Protein AF-X0K076-F1 (afdb_monomer_lite)

Sequence (175 aa):
MGSEFGSVSGGYIVLQGPLIKACLSMNMIDLSNRLTEEQALEFVPGGKLRFVQNRVTVPGGPTVATMGAYAHLSVTRALLDDVIPTVLAEEVVDIYLSVFYCRFNRDGSPVGQALVLVRGIEKGEFRRIGQVGMTGETIEPWAENRDFSKFAPLTDDEEFLSMGDRPGIYNYRIV

Secondary structure (DSSP, 8-state):
---TT--EETTEEEEEEEEEEEEEEEEEEE-GGGS-HHHHHHHSTTS--EEEEEEEE-TT---HHHHHHHTTS----EEESS--S---TT-EEEEEEEEEEEEE-TTS-EEEEEEEEEE-SSTTEEEEEEEEEE-GGGTHHHHTTT-GGGSPP---TT---EE-SSTTEEEEEE-

Organism: Fusarium odoratissimum (strain NRRL 54006) (NCBI:txid1089451)

pLDDT: mean 70.43, std 12.18, range [35.19, 90.0]

Foldseek 3Di:
DADQQQDDDPNWGKGKFFKFKKKKKKAKDFCQVVDDPVVCCVPPNVDTDIDIWIAIAGPPWDDPVLCVVCVPPDGWGWDFPDDDPDDDHTDIDIWMWAWPDWDADPVLWIWTKTFTWDDDPDQLEIEGGTMIIDGRGHCVLCSPPVDQLSHDAPPPPSRPFPADPHRSITIGIYD

Radius of gyration: 18.53 Å; chains: 1; bounding box: 47×52×47 Å

Structure (mmCIF, N/CA/C/O backbone):
data_AF-X0K076-F1
#
_entry.id   AF-X0K076-F1
#
loop_
_atom_site.group_PDB
_atom_site.id
_atom_site.type_symbol
_atom_site.label_atom_id
_atom_site.label_alt_id
_atom_site.label_comp_id
_atom_site.label_asym_id
_atom_site.label_entity_id
_atom_site.label_seq_id
_atom_site.pdbx_PDB_ins_code
_atom_site.Cartn_x
_atom_site.Cartn_y
_atom_site.Cartn_z
_atom_site.occupancy
_atom_site.B_iso_or_equiv
_atom_site.auth_seq_id
_atom_site.auth_comp_id
_atom_site.auth_asym_id
_atom_site.auth_atom_id
_atom_site.pdbx_PDB_model_num
ATOM 1 N N . MET A 1 1 ? -18.513 -6.346 -23.516 1.00 35.19 1 MET A N 1
ATOM 2 C CA . MET A 1 1 ? -17.239 -5.697 -23.154 1.00 35.19 1 MET A CA 1
ATOM 3 C C . MET A 1 1 ? -17.337 -5.316 -21.688 1.00 35.19 1 MET A C 1
ATOM 5 O O . MET A 1 1 ? -18.236 -4.557 -21.353 1.00 35.19 1 MET A O 1
ATOM 9 N N . GLY A 1 2 ? -16.540 -5.944 -20.824 1.00 38.50 2 GLY A N 1
ATOM 10 C CA . GLY A 1 2 ? -16.475 -5.622 -19.395 1.00 38.50 2 GLY A CA 1
ATOM 11 C C . GLY A 1 2 ? -15.314 -4.667 -19.126 1.00 38.50 2 GLY A C 1
ATOM 12 O O . GLY A 1 2 ? -14.347 -4.673 -19.882 1.00 38.50 2 GLY A O 1
ATOM 13 N N . SER A 1 3 ? -15.446 -3.841 -18.089 1.00 40.53 3 SER A N 1
ATOM 14 C CA . SER A 1 3 ? -14.395 -2.931 -17.623 1.00 40.53 3 SER A CA 1
ATOM 15 C C . SER A 1 3 ? -13.100 -3.703 -17.353 1.00 40.53 3 SER A C 1
ATOM 17 O O . SER A 1 3 ? -13.101 -4.707 -16.644 1.00 40.53 3 SER A O 1
ATOM 19 N N . GLU A 1 4 ? -12.000 -3.202 -17.904 1.00 44.22 4 GLU A N 1
ATOM 20 C CA . GLU A 1 4 ? -10.619 -3.663 -17.686 1.00 44.22 4 GLU A CA 1
ATOM 21 C C . GLU A 1 4 ? -10.163 -3.521 -16.222 1.00 44.22 4 GLU A C 1
ATOM 23 O O . GLU A 1 4 ? -9.176 -4.126 -15.816 1.00 44.22 4 GLU A O 1
ATOM 2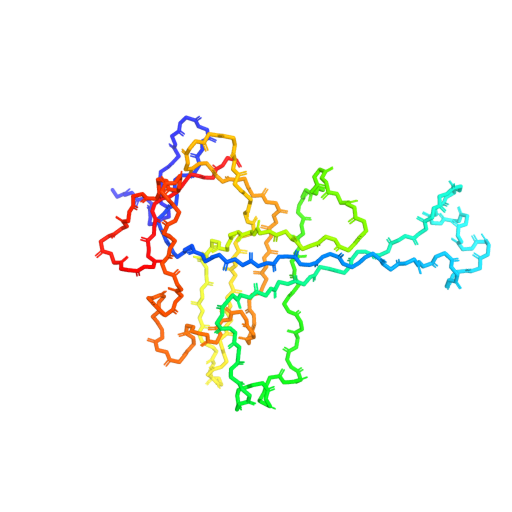8 N N . PHE A 1 5 ? -10.942 -2.801 -15.412 1.00 44.41 5 PHE A N 1
ATOM 29 C CA . PHE A 1 5 ? -10.742 -2.625 -13.976 1.00 44.41 5 PHE A CA 1
ATOM 30 C C . PHE A 1 5 ? -11.816 -3.348 -13.144 1.00 44.41 5 PHE A C 1
ATOM 32 O O . PHE A 1 5 ? -11.934 -3.094 -11.956 1.00 44.41 5 PHE A O 1
ATOM 39 N N . GLY A 1 6 ? -12.595 -4.246 -13.761 1.00 48.72 6 GLY A N 1
ATOM 40 C CA . GLY A 1 6 ? -13.532 -5.162 -13.107 1.00 48.72 6 GLY A CA 1
ATOM 41 C C . GLY A 1 6 ? -14.969 -4.655 -12.917 1.00 48.72 6 GLY A C 1
ATOM 42 O O . GLY A 1 6 ? -15.360 -3.596 -13.411 1.00 48.72 6 GLY A O 1
ATOM 43 N N . SER A 1 7 ? -15.811 -5.494 -12.301 1.00 50.56 7 SER A N 1
ATOM 44 C CA . SER A 1 7 ? -17.272 -5.326 -12.227 1.00 50.56 7 SER A CA 1
ATOM 45 C C . SER A 1 7 ? -17.739 -4.828 -10.859 1.00 50.56 7 SER A C 1
ATOM 47 O O . SER A 1 7 ? -17.279 -5.332 -9.835 1.00 50.56 7 SER A O 1
ATOM 49 N N . VAL A 1 8 ? -18.727 -3.928 -10.842 1.00 48.81 8 VAL A N 1
ATOM 50 C CA . VAL A 1 8 ? -19.478 -3.595 -9.623 1.00 48.81 8 VAL A CA 1
ATOM 51 C C . VAL A 1 8 ? -20.532 -4.676 -9.398 1.00 48.81 8 VAL A C 1
ATOM 53 O O . VAL A 1 8 ? -21.405 -4.884 -10.240 1.00 48.81 8 VAL A O 1
ATOM 56 N N . SER A 1 9 ? -20.455 -5.369 -8.269 1.00 47.84 9 SER A N 1
ATOM 57 C CA . SER A 1 9 ? -21.446 -6.359 -7.839 1.00 47.84 9 SER A CA 1
ATOM 58 C C . SER A 1 9 ? -21.742 -6.103 -6.369 1.00 47.84 9 SER A C 1
ATOM 60 O O . SER A 1 9 ? -20.822 -5.836 -5.614 1.00 47.84 9 SER A O 1
ATOM 62 N N . GLY A 1 10 ? -23.010 -6.109 -5.954 1.00 53.41 10 GLY A N 1
ATOM 63 C CA . GLY A 1 10 ? -23.385 -6.034 -4.533 1.00 53.41 10 GLY A CA 1
ATOM 64 C C . GLY A 1 10 ? -22.859 -4.835 -3.720 1.00 53.41 10 GLY A C 1
ATOM 65 O O . GLY A 1 10 ? -22.837 -4.932 -2.501 1.00 53.41 10 GLY A O 1
ATOM 66 N N . GLY A 1 11 ? -22.439 -3.732 -4.357 1.00 63.06 11 GLY A N 1
ATOM 67 C CA . GLY A 1 11 ? -21.905 -2.539 -3.678 1.00 63.06 11 GLY A CA 1
ATOM 68 C C . GLY A 1 11 ? -20.379 -2.484 -3.524 1.00 63.06 11 GLY A C 1
ATOM 69 O O . GLY A 1 11 ? -19.880 -1.495 -3.004 1.00 63.06 11 GLY A O 1
ATOM 70 N N . TYR A 1 12 ? -19.643 -3.486 -4.013 1.00 67.38 12 TYR A N 1
ATOM 71 C CA . TYR A 1 12 ? -18.176 -3.532 -3.995 1.00 67.38 12 TYR A CA 1
ATOM 72 C C . TYR A 1 12 ? -17.584 -3.455 -5.408 1.00 67.38 12 TYR A C 1
ATOM 74 O O . TYR A 1 12 ? -18.213 -3.858 -6.396 1.00 67.38 12 TYR A O 1
ATOM 82 N N . ILE A 1 13 ? -16.350 -2.956 -5.501 1.00 71.62 13 ILE A N 1
ATOM 83 C CA . ILE A 1 13 ? -15.555 -2.926 -6.734 1.00 71.62 13 ILE A CA 1
ATOM 84 C C . ILE A 1 13 ? -14.642 -4.151 -6.733 1.00 71.62 13 ILE A C 1
ATOM 86 O O . ILE A 1 13 ? -13.812 -4.304 -5.843 1.00 71.62 13 ILE A O 1
ATOM 90 N N . VAL A 1 14 ? -14.764 -5.028 -7.729 1.00 73.31 14 VAL A N 1
ATOM 91 C CA . VAL A 1 14 ? -13.772 -6.092 -7.947 1.00 73.31 14 VAL A CA 1
ATOM 92 C C . VAL A 1 14 ? -12.664 -5.524 -8.821 1.00 73.31 14 VAL A C 1
ATOM 94 O O . VAL A 1 14 ? -12.961 -5.122 -9.938 1.00 73.31 14 VAL A O 1
ATOM 97 N N . LEU A 1 15 ? -11.418 -5.507 -8.350 1.00 74.00 15 LEU A N 1
ATOM 98 C CA . LEU A 1 15 ? -10.257 -5.143 -9.163 1.00 74.00 15 LEU A CA 1
ATOM 99 C C . LEU A 1 15 ? -9.447 -6.388 -9.523 1.00 74.00 15 LEU A C 1
ATOM 101 O O . LEU A 1 15 ? -9.285 -7.289 -8.701 1.00 74.00 15 LEU A O 1
ATOM 105 N N . GLN A 1 16 ? -8.907 -6.395 -10.742 1.00 76.94 16 GLN A N 1
ATOM 106 C CA . GLN A 1 16 ? -7.878 -7.331 -11.183 1.00 76.94 16 GLN A CA 1
ATOM 107 C C . GLN A 1 16 ? -6.610 -6.537 -11.485 1.00 76.94 16 GLN A C 1
ATOM 109 O O . GLN A 1 16 ? -6.592 -5.714 -12.399 1.00 76.94 16 GLN A O 1
ATOM 114 N N . GLY A 1 17 ? -5.543 -6.758 -10.725 1.00 76.69 17 GLY A N 1
ATOM 115 C CA . GLY A 1 17 ? -4.325 -5.976 -10.912 1.00 76.69 17 GLY A CA 1
ATOM 116 C C . GLY A 1 17 ? -3.236 -6.261 -9.888 1.00 76.69 17 GLY A C 1
ATOM 117 O O . GLY A 1 17 ? -3.383 -7.168 -9.065 1.00 76.69 17 GLY A O 1
ATOM 118 N N . PRO A 1 18 ? -2.137 -5.493 -9.935 1.00 80.44 18 PRO A N 1
ATOM 119 C CA . PRO A 1 18 ? -1.062 -5.618 -8.973 1.00 80.44 18 PRO A CA 1
ATOM 120 C C . PRO A 1 18 ? -1.531 -5.219 -7.581 1.00 80.44 18 PRO A C 1
ATOM 122 O O . PRO A 1 18 ? -2.104 -4.141 -7.395 1.00 80.44 18 PRO A O 1
ATOM 125 N N . LEU A 1 19 ? -1.242 -6.082 -6.613 1.00 83.44 19 LEU A N 1
ATOM 126 C CA . LEU A 1 19 ? -1.447 -5.819 -5.197 1.00 83.44 19 LEU A CA 1
ATOM 127 C C . LEU A 1 19 ? -0.132 -6.085 -4.472 1.00 83.44 19 LEU A C 1
ATOM 129 O O . LEU A 1 19 ? 0.420 -7.180 -4.563 1.00 83.44 19 LEU A O 1
ATOM 133 N N . ILE A 1 20 ? 0.393 -5.063 -3.803 1.00 83.50 20 ILE A N 1
ATOM 134 C CA . ILE A 1 20 ? 1.724 -5.099 -3.191 1.00 83.50 20 ILE A CA 1
ATOM 135 C C . ILE A 1 20 ? 1.574 -4.898 -1.687 1.00 83.50 20 ILE A C 1
ATOM 137 O O . ILE A 1 20 ? 1.010 -3.886 -1.270 1.00 83.50 20 ILE A O 1
ATOM 141 N N . LYS A 1 21 ? 2.102 -5.820 -0.872 1.00 85.44 21 LYS A N 1
ATOM 142 C CA . LYS A 1 21 ? 2.203 -5.614 0.581 1.00 85.44 21 LYS A CA 1
ATOM 143 C C . LYS A 1 21 ? 3.208 -4.505 0.856 1.00 85.44 21 LYS A C 1
ATOM 145 O O . LYS A 1 21 ? 4.310 -4.510 0.310 1.00 85.44 21 LYS A O 1
ATOM 150 N N . ALA A 1 22 ? 2.827 -3.551 1.683 1.00 84.88 22 ALA A N 1
ATOM 151 C CA . ALA A 1 22 ? 3.639 -2.403 2.042 1.00 84.88 22 ALA A CA 1
ATOM 152 C C . ALA A 1 22 ? 3.423 -2.064 3.517 1.00 84.88 22 ALA A C 1
ATOM 154 O O . ALA A 1 22 ? 2.503 -2.564 4.159 1.00 84.88 22 ALA A O 1
ATOM 155 N N . CYS A 1 23 ? 4.259 -1.183 4.042 1.00 86.00 23 CYS A N 1
ATOM 156 C CA . CYS A 1 23 ? 4.142 -0.678 5.396 1.00 86.00 23 CYS A CA 1
ATOM 157 C C . CYS A 1 23 ? 3.881 0.827 5.340 1.00 86.00 23 CYS A C 1
ATOM 159 O O . CYS A 1 23 ? 4.564 1.571 4.630 1.00 86.00 23 CYS A O 1
ATOM 161 N N . LEU A 1 24 ? 2.890 1.276 6.100 1.00 85.25 24 LEU A N 1
ATOM 162 C CA . LEU A 1 24 ? 2.588 2.678 6.332 1.00 85.25 24 LEU A CA 1
ATOM 163 C C . LEU A 1 24 ? 3.111 3.056 7.713 1.00 85.25 24 LEU A C 1
ATOM 165 O O . LEU A 1 24 ? 2.620 2.551 8.718 1.00 85.25 24 LEU A O 1
ATOM 169 N N . SER A 1 25 ? 4.088 3.954 7.771 1.00 82.94 25 SER A N 1
ATOM 170 C CA . SER A 1 25 ? 4.521 4.569 9.021 1.00 82.94 25 SER A CA 1
ATOM 171 C C . SER A 1 25 ? 3.876 5.937 9.192 1.00 82.94 25 SER A C 1
ATOM 173 O O . SER A 1 25 ? 3.875 6.771 8.279 1.00 82.94 25 SER A O 1
ATOM 175 N N . MET A 1 26 ? 3.314 6.158 10.378 1.00 78.88 26 MET A N 1
ATOM 176 C CA . MET A 1 26 ? 2.676 7.414 10.758 1.00 78.88 26 MET A CA 1
ATOM 177 C C . MET A 1 26 ? 3.485 8.069 11.872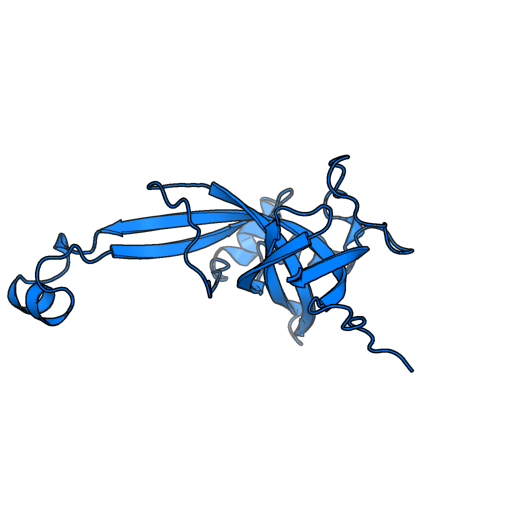 1.00 78.88 26 MET A C 1
ATOM 179 O O . MET A 1 26 ? 3.503 7.600 13.009 1.00 78.88 26 MET A O 1
ATOM 183 N N . ASN A 1 27 ? 4.155 9.175 11.554 1.00 75.88 27 ASN A N 1
ATOM 184 C CA . ASN A 1 27 ? 4.876 9.961 12.547 1.00 75.88 27 ASN A CA 1
ATOM 185 C C . ASN A 1 27 ? 4.030 11.168 12.968 1.00 75.88 27 ASN A C 1
ATOM 187 O O . ASN A 1 27 ? 3.749 12.048 12.152 1.00 75.88 27 ASN A O 1
ATOM 191 N N . MET A 1 28 ? 3.619 11.208 14.237 1.00 75.50 28 MET A N 1
ATOM 192 C CA . MET A 1 28 ? 2.935 12.362 14.813 1.00 75.50 28 MET A CA 1
ATOM 193 C C . MET A 1 28 ? 3.945 13.364 15.361 1.00 75.50 28 MET A C 1
ATOM 195 O O . MET A 1 28 ? 4.578 13.141 16.389 1.00 75.50 28 MET A O 1
ATOM 199 N N . ILE A 1 29 ? 4.025 14.518 14.713 1.00 77.25 29 ILE A N 1
ATOM 200 C CA . ILE A 1 29 ? 4.861 15.634 15.134 1.00 77.25 29 ILE A CA 1
ATOM 201 C C . ILE A 1 29 ? 4.000 16.601 15.944 1.00 77.25 29 ILE A C 1
ATOM 203 O O . ILE A 1 29 ? 3.038 17.173 15.427 1.00 77.25 29 ILE A O 1
ATOM 207 N N . ASP A 1 30 ? 4.353 16.795 17.215 1.00 76.88 30 ASP A N 1
ATOM 208 C CA . ASP A 1 30 ? 3.752 17.834 18.050 1.00 76.88 30 ASP A CA 1
ATOM 209 C C . ASP A 1 30 ? 4.241 19.215 17.583 1.00 76.88 30 ASP A C 1
ATOM 211 O O . ASP A 1 30 ? 5.441 19.513 17.576 1.00 76.88 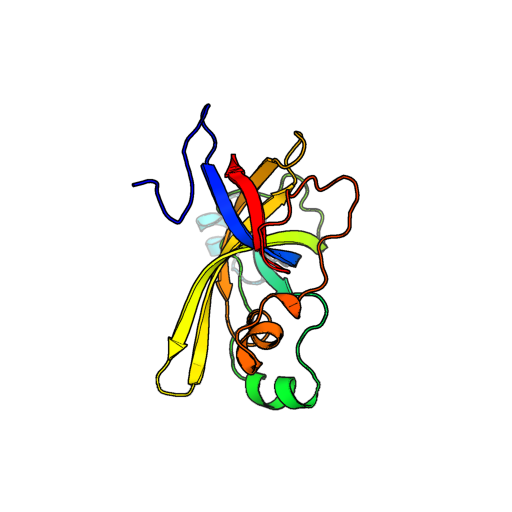30 ASP A O 1
ATOM 215 N N . LEU A 1 31 ? 3.300 20.048 17.145 1.00 77.19 31 LEU A N 1
ATOM 216 C CA . LEU A 1 31 ? 3.545 21.414 16.696 1.00 77.19 31 LEU A CA 1
ATOM 217 C C . LEU A 1 31 ? 3.112 22.450 17.735 1.00 77.19 31 LEU A C 1
ATOM 219 O O . LEU A 1 31 ? 3.294 23.641 17.488 1.00 77.19 31 LEU A O 1
ATOM 223 N N . SER A 1 32 ? 2.591 22.043 18.896 1.00 71.88 32 SER A N 1
ATOM 224 C CA . SER A 1 32 ? 2.147 22.974 19.940 1.00 71.88 32 SER A CA 1
ATOM 225 C C . SER A 1 32 ? 3.269 23.898 20.422 1.00 71.88 32 SER A C 1
ATOM 227 O O . SER A 1 32 ? 3.005 25.055 20.712 1.00 71.88 32 SER A O 1
ATOM 229 N N . ASN A 1 33 ? 4.528 23.443 20.414 1.00 74.00 33 ASN A N 1
ATOM 230 C CA . ASN A 1 33 ? 5.686 24.279 20.769 1.00 74.00 33 ASN A CA 1
ATOM 231 C C . ASN A 1 33 ? 6.206 25.149 19.606 1.00 74.00 33 ASN A C 1
ATOM 233 O O . ASN A 1 33 ? 7.221 25.828 19.756 1.00 74.00 33 ASN A O 1
ATOM 237 N N . ARG A 1 34 ? 5.583 25.080 18.421 1.00 75.88 34 ARG A N 1
ATOM 238 C CA . ARG A 1 34 ? 5.992 25.831 17.221 1.00 75.88 34 ARG A CA 1
ATOM 239 C C . ARG A 1 34 ? 5.101 27.031 16.909 1.00 75.88 34 ARG A C 1
ATOM 241 O O . ARG A 1 34 ? 5.430 27.779 15.994 1.00 75.88 34 ARG A O 1
ATOM 248 N N . LEU A 1 35 ? 4.008 27.208 17.648 1.00 72.00 35 LEU A N 1
ATOM 249 C CA . LEU A 1 35 ? 3.103 28.350 17.542 1.00 72.00 35 LEU A CA 1
ATOM 250 C C . LEU A 1 35 ? 3.173 29.203 18.810 1.00 72.00 35 LEU A C 1
ATOM 252 O O . LEU A 1 35 ? 3.455 28.688 19.892 1.00 72.00 35 LEU A O 1
ATOM 256 N N . THR A 1 36 ? 2.897 30.502 18.686 1.00 79.06 36 THR A N 1
ATOM 257 C CA . THR A 1 36 ? 2.611 31.346 19.858 1.00 79.06 36 THR A CA 1
ATOM 258 C C . THR A 1 36 ? 1.249 30.974 20.455 1.00 79.06 36 THR A C 1
ATOM 260 O O . THR A 1 36 ? 0.414 30.384 19.770 1.00 79.06 36 THR A O 1
ATOM 263 N N . GLU A 1 37 ? 0.988 31.321 21.720 1.00 76.25 37 GLU A N 1
ATOM 264 C CA . GLU A 1 37 ? -0.310 31.039 22.364 1.00 76.25 37 GLU A CA 1
ATOM 265 C C . GLU A 1 37 ? -1.495 31.632 21.583 1.00 76.25 37 GLU A C 1
ATOM 267 O O . GLU A 1 37 ? -2.517 30.970 21.417 1.00 76.25 37 GLU A O 1
ATOM 272 N N . GLU A 1 38 ? -1.335 32.839 21.034 1.00 78.25 38 GLU A N 1
ATOM 273 C CA . GLU A 1 38 ? -2.347 33.508 20.205 1.00 78.25 38 GLU A CA 1
ATOM 274 C C . GLU A 1 38 ? -2.636 32.732 18.909 1.00 78.25 38 GLU A C 1
ATOM 276 O O . GLU A 1 38 ? -3.796 32.507 18.570 1.00 78.25 38 GLU A O 1
ATOM 281 N N . GLN A 1 39 ? -1.594 32.246 18.225 1.00 75.38 39 GLN A N 1
ATOM 282 C CA . GLN A 1 39 ? -1.739 31.417 17.023 1.00 75.38 39 GLN A CA 1
ATOM 283 C C . GLN A 1 39 ? -2.361 30.055 17.353 1.00 75.38 39 GLN A C 1
ATOM 285 O O . GLN A 1 39 ? -3.216 29.556 16.627 1.00 75.38 39 GLN A O 1
ATOM 290 N N . ALA A 1 40 ? -1.959 29.437 18.463 1.00 71.69 40 ALA A N 1
ATOM 291 C CA . ALA A 1 40 ? -2.523 28.162 18.891 1.00 71.69 40 ALA A CA 1
ATOM 292 C C . ALA A 1 40 ? -4.023 28.282 19.217 1.00 71.69 40 ALA A C 1
ATOM 294 O O . ALA A 1 40 ? -4.789 27.391 18.852 1.00 71.69 40 ALA A O 1
ATOM 295 N N . LEU A 1 41 ? -4.453 29.387 19.839 1.00 73.69 41 LEU A N 1
ATOM 296 C CA . LEU A 1 41 ? -5.865 29.682 20.112 1.00 73.69 41 LEU A CA 1
ATOM 297 C C . LEU A 1 41 ? -6.691 29.889 18.836 1.00 73.69 41 LEU A C 1
ATOM 299 O O . LEU A 1 41 ? -7.858 29.503 18.811 1.00 73.69 41 LEU A O 1
ATOM 303 N N . GLU A 1 42 ? -6.097 30.467 17.791 1.00 77.38 42 GLU A N 1
ATOM 304 C CA . GLU A 1 42 ? -6.744 30.666 16.489 1.00 77.38 42 GLU A CA 1
ATOM 305 C C . GLU A 1 42 ? -6.983 29.336 15.755 1.00 77.38 42 GLU A C 1
ATOM 307 O O . GLU A 1 42 ? -8.075 29.100 15.238 1.00 77.38 42 GLU A O 1
ATOM 312 N N . PHE A 1 43 ? -5.983 28.448 15.728 1.00 69.12 43 PHE A N 1
ATOM 313 C CA . PHE A 1 43 ? -6.048 27.213 14.937 1.00 69.12 43 PHE A CA 1
ATOM 314 C C . PHE A 1 43 ? -6.598 26.002 15.702 1.00 69.12 43 PHE A C 1
ATOM 316 O O . PHE A 1 43 ? -7.221 25.133 15.090 1.00 69.12 43 PHE A O 1
ATOM 323 N N . VAL A 1 44 ? -6.363 25.903 17.017 1.00 70.19 44 VAL A N 1
ATOM 324 C CA . VAL A 1 44 ? -6.772 24.751 17.842 1.00 70.19 44 VAL A CA 1
ATOM 325 C C . VAL A 1 44 ? -7.153 25.191 19.272 1.00 70.19 44 VAL A C 1
ATOM 327 O O . VAL A 1 44 ? -6.408 24.934 20.223 1.00 70.19 44 VAL A O 1
ATOM 330 N N . PRO A 1 45 ? -8.327 25.821 19.480 1.00 68.06 45 PRO A N 1
ATOM 331 C CA . PRO A 1 45 ? -8.727 26.311 20.797 1.00 68.06 45 PRO A CA 1
ATOM 332 C C . PRO A 1 45 ? -8.841 25.162 21.814 1.00 68.06 45 PRO A C 1
ATOM 334 O O . PRO A 1 45 ? -9.734 24.320 21.727 1.00 68.06 45 PRO A O 1
ATOM 337 N N . GLY A 1 46 ? -7.922 25.117 22.784 1.00 68.25 46 GLY A N 1
ATOM 338 C CA . GLY A 1 46 ? -7.892 24.098 23.844 1.00 68.25 46 GLY A CA 1
ATOM 339 C C . GLY A 1 46 ? -7.356 22.720 23.429 1.00 68.25 46 GLY A C 1
ATOM 340 O O . GLY A 1 46 ? -7.400 21.792 24.237 1.00 68.25 46 GLY A O 1
ATOM 341 N N . GLY A 1 47 ? -6.844 22.564 22.203 1.00 68.12 47 GLY A N 1
ATOM 342 C CA . GLY A 1 47 ? -6.282 21.304 21.707 1.00 68.12 47 GLY A CA 1
ATOM 343 C C . GLY A 1 47 ? -4.772 21.359 21.461 1.00 68.12 47 GLY A C 1
ATOM 344 O O . GLY A 1 47 ? -4.140 22.410 21.527 1.00 68.12 47 GLY A O 1
ATOM 345 N N . LYS A 1 48 ? -4.173 20.198 21.169 1.00 69.38 48 LYS A N 1
ATOM 346 C CA . LYS A 1 48 ? -2.771 20.106 20.731 1.00 69.38 48 LYS A CA 1
ATOM 347 C C . LYS A 1 48 ? -2.711 20.080 19.211 1.00 69.38 48 LYS A C 1
ATOM 349 O O . LYS A 1 48 ? -3.368 19.240 18.597 1.00 69.38 48 LYS A O 1
ATOM 354 N N . LEU A 1 49 ? -1.906 20.956 18.612 1.00 72.75 49 LEU A N 1
ATOM 355 C CA . LEU A 1 49 ? -1.676 20.927 17.173 1.00 72.75 49 LEU A CA 1
ATOM 356 C C . LEU A 1 49 ? -0.691 19.800 16.865 1.00 72.75 49 LEU A C 1
ATOM 358 O O . LEU A 1 49 ? 0.459 19.830 17.297 1.00 72.75 49 LEU A O 1
ATOM 362 N N . ARG A 1 50 ? -1.142 18.804 16.108 1.00 73.00 50 ARG A N 1
ATOM 363 C CA . ARG A 1 50 ? -0.313 17.678 15.677 1.00 73.00 50 ARG A CA 1
ATOM 364 C C . ARG A 1 50 ? -0.327 17.590 14.165 1.00 73.00 50 ARG A C 1
ATOM 366 O O . ARG A 1 50 ? -1.377 17.712 13.543 1.00 73.00 50 ARG A O 1
ATOM 373 N N . PHE A 1 51 ? 0.840 17.359 13.589 1.00 74.56 51 PHE A N 1
ATOM 374 C CA . PHE A 1 51 ? 0.990 17.059 12.175 1.00 74.56 51 PHE A CA 1
ATOM 375 C C . PHE A 1 51 ? 1.319 15.583 12.009 1.00 74.56 51 PHE A C 1
ATOM 377 O O . PHE A 1 51 ? 2.250 15.087 12.638 1.00 74.56 51 PHE A O 1
ATOM 384 N N . VAL A 1 52 ? 0.568 14.884 11.161 1.00 73.38 52 VAL A N 1
ATOM 385 C CA . VAL A 1 52 ? 0.839 13.480 10.845 1.00 73.38 52 VAL A CA 1
ATOM 386 C C . VAL A 1 52 ? 1.636 13.420 9.550 1.00 73.38 52 VAL A C 1
ATOM 388 O O . VAL A 1 52 ? 1.163 13.828 8.489 1.00 73.38 52 VAL A O 1
ATOM 391 N N . GLN A 1 53 ? 2.857 12.907 9.636 1.00 77.50 53 GLN A N 1
ATOM 392 C CA . GLN A 1 53 ? 3.673 12.595 8.478 1.00 77.50 53 GLN A CA 1
ATOM 393 C C . GLN A 1 53 ? 3.530 11.112 8.136 1.00 77.50 53 GLN A C 1
ATOM 395 O O . GLN A 1 53 ? 4.045 10.251 8.846 1.00 77.50 53 GLN A O 1
ATOM 400 N N . ASN A 1 54 ? 2.873 10.836 7.012 1.00 81.38 54 ASN A N 1
ATOM 401 C CA . ASN A 1 54 ? 2.708 9.486 6.483 1.00 81.38 54 ASN A CA 1
ATOM 402 C C . ASN A 1 54 ? 3.854 9.135 5.533 1.00 81.38 54 ASN A C 1
ATOM 404 O O . ASN A 1 54 ? 4.154 9.906 4.612 1.00 81.38 54 ASN A O 1
ATOM 408 N N . ARG A 1 55 ? 4.449 7.956 5.705 1.00 82.69 55 ARG A N 1
ATOM 409 C CA . ARG A 1 55 ? 5.450 7.402 4.788 1.00 82.69 55 ARG A CA 1
ATOM 410 C C . ARG A 1 55 ? 5.106 5.961 4.437 1.00 82.69 55 ARG A C 1
ATOM 412 O O . ARG A 1 55 ? 4.782 5.169 5.312 1.00 82.69 55 ARG A O 1
ATOM 419 N N . VAL A 1 56 ? 5.212 5.631 3.154 1.00 81.31 56 VAL A N 1
ATOM 420 C CA . VAL A 1 56 ? 5.006 4.269 2.650 1.00 81.31 56 VAL A CA 1
ATOM 421 C C . VAL A 1 56 ? 6.344 3.644 2.275 1.00 81.31 56 VAL A C 1
ATOM 423 O O . VAL A 1 56 ? 7.145 4.267 1.577 1.00 81.31 56 VAL A O 1
ATOM 426 N N . THR A 1 57 ? 6.566 2.405 2.702 1.00 81.81 57 THR A N 1
ATOM 427 C CA . THR A 1 57 ? 7.727 1.582 2.339 1.00 81.81 57 THR A CA 1
ATOM 428 C C . THR A 1 57 ? 7.274 0.208 1.852 1.00 81.81 57 THR A C 1
ATOM 430 O O . THR A 1 57 ? 6.228 -0.285 2.260 1.00 81.81 57 THR A O 1
ATOM 433 N N . VAL A 1 58 ? 8.037 -0.418 0.954 1.00 77.00 58 VAL A N 1
ATOM 434 C CA . VAL A 1 58 ? 7.721 -1.747 0.399 1.00 77.00 58 VAL A CA 1
ATOM 435 C C . VAL A 1 58 ? 8.840 -2.729 0.768 1.00 77.00 58 VAL A C 1
ATOM 437 O O . VAL A 1 58 ? 10.011 -2.335 0.733 1.00 77.00 58 VAL A O 1
ATOM 440 N N . PRO A 1 59 ? 8.529 -3.989 1.131 1.00 68.44 59 PRO A N 1
ATOM 441 C CA . PRO A 1 59 ? 9.531 -5.031 1.341 1.00 68.44 59 PRO A CA 1
ATOM 442 C C . PRO A 1 59 ? 10.381 -5.271 0.085 1.00 68.44 59 PRO A C 1
ATOM 444 O O . PRO A 1 59 ? 9.872 -5.227 -1.032 1.00 68.44 59 PRO A O 1
ATOM 447 N N . GLY A 1 60 ? 11.677 -5.547 0.265 1.00 64.19 60 GLY A N 1
ATOM 448 C CA . GLY A 1 60 ? 12.613 -5.683 -0.861 1.00 64.19 60 GLY A CA 1
ATOM 449 C C . GLY A 1 60 ? 12.978 -4.347 -1.520 1.00 64.19 60 GLY A C 1
ATOM 450 O O . GLY A 1 60 ? 13.220 -4.315 -2.721 1.00 64.19 60 GLY A O 1
ATOM 451 N N . GLY A 1 61 ? 12.959 -3.262 -0.734 1.00 60.44 61 GLY A N 1
ATOM 452 C CA . GLY A 1 61 ? 13.205 -1.888 -1.174 1.00 60.44 61 GLY A CA 1
ATOM 453 C C . GLY A 1 61 ? 14.573 -1.634 -1.828 1.00 60.44 61 GLY A C 1
ATOM 454 O O . GLY A 1 61 ? 15.357 -2.565 -2.025 1.00 60.44 61 GLY A O 1
ATOM 455 N N . PRO A 1 62 ? 14.865 -0.361 -2.153 1.00 56.56 62 PRO A N 1
ATOM 456 C CA . PRO A 1 62 ? 16.022 0.031 -2.947 1.00 56.56 62 PRO A CA 1
ATOM 457 C C . PRO A 1 62 ? 17.326 -0.609 -2.485 1.00 56.56 62 PRO A C 1
ATOM 459 O O . PRO A 1 62 ? 17.672 -0.560 -1.301 1.00 56.56 62 PRO A O 1
ATOM 462 N N . THR A 1 63 ? 18.093 -1.164 -3.418 1.00 58.88 63 THR A N 1
ATOM 463 C CA . THR A 1 63 ? 19.478 -1.546 -3.124 1.00 58.88 63 THR A CA 1
ATOM 464 C C . THR A 1 63 ? 20.314 -0.305 -2.775 1.00 58.88 63 THR A C 1
ATOM 466 O O . THR A 1 63 ? 19.989 0.820 -3.148 1.00 58.88 63 THR A O 1
ATOM 469 N N . VAL A 1 64 ? 21.451 -0.473 -2.091 1.00 55.94 64 VAL A N 1
ATOM 470 C CA . VAL A 1 64 ? 22.346 0.659 -1.753 1.00 55.94 64 VAL A CA 1
ATOM 471 C C . VAL A 1 64 ? 22.793 1.434 -3.006 1.00 55.94 64 VAL A C 1
ATOM 473 O O . VAL A 1 64 ? 22.961 2.653 -2.958 1.00 55.94 64 VAL A O 1
ATOM 476 N N . ALA A 1 65 ? 22.940 0.743 -4.142 1.00 55.84 65 ALA A N 1
ATOM 477 C CA . ALA A 1 65 ? 23.314 1.343 -5.421 1.00 55.84 65 ALA A CA 1
ATOM 478 C C . ALA A 1 65 ? 22.217 2.257 -5.992 1.00 55.84 65 ALA A C 1
ATOM 480 O O . ALA A 1 65 ? 22.519 3.287 -6.593 1.00 55.84 65 ALA A O 1
ATOM 481 N N . THR A 1 66 ? 20.952 1.914 -5.772 1.00 56.31 66 THR A N 1
ATOM 482 C CA . THR A 1 66 ? 19.794 2.681 -6.233 1.00 56.31 66 THR A CA 1
ATOM 483 C C . THR A 1 66 ? 19.374 3.757 -5.232 1.00 56.31 66 THR A C 1
ATOM 485 O O . THR A 1 66 ? 19.027 4.860 -5.652 1.00 56.31 66 THR A O 1
ATOM 488 N N . MET A 1 67 ? 19.558 3.548 -3.922 1.00 53.44 67 MET A N 1
ATOM 489 C CA . MET A 1 67 ? 19.378 4.593 -2.897 1.00 53.44 67 MET A CA 1
ATOM 490 C C . MET A 1 67 ? 20.182 5.870 -3.195 1.00 53.44 67 MET A C 1
ATOM 492 O O . MET A 1 67 ? 19.680 6.975 -2.991 1.00 53.44 67 MET A O 1
ATOM 496 N N . GLY A 1 68 ? 21.411 5.737 -3.711 1.00 52.31 68 GLY A N 1
ATOM 497 C CA . GLY A 1 68 ? 22.259 6.878 -4.079 1.00 52.31 68 GLY A CA 1
ATOM 498 C C . GLY A 1 68 ? 21.705 7.725 -5.233 1.00 52.31 68 GLY A C 1
ATOM 499 O O . GLY A 1 68 ? 21.932 8.932 -5.264 1.00 52.31 68 GLY A O 1
ATOM 500 N N . ALA A 1 69 ? 20.936 7.125 -6.147 1.00 53.12 69 ALA A N 1
ATOM 501 C CA . ALA A 1 69 ? 20.299 7.827 -7.264 1.00 53.12 69 ALA A CA 1
ATOM 502 C C . ALA A 1 69 ? 18.999 8.545 -6.850 1.00 53.12 69 ALA A C 1
ATOM 504 O O . ALA A 1 69 ? 18.616 9.538 -7.470 1.00 53.12 69 ALA A O 1
ATOM 505 N N . TYR A 1 70 ? 18.341 8.070 -5.786 1.00 49.50 70 TYR A N 1
ATOM 506 C CA . TYR A 1 70 ? 17.031 8.553 -5.335 1.00 49.50 70 TYR A CA 1
ATOM 507 C C . TYR A 1 70 ? 17.059 9.342 -4.021 1.00 49.50 70 TYR A C 1
ATOM 509 O O . TYR A 1 70 ? 16.017 9.846 -3.615 1.00 49.50 70 TYR A O 1
ATOM 517 N N . ALA A 1 71 ? 18.221 9.542 -3.387 1.00 46.75 71 ALA A N 1
ATOM 518 C CA . ALA A 1 71 ? 18.360 10.322 -2.147 1.00 46.75 71 ALA A CA 1
ATOM 519 C C . ALA A 1 71 ? 17.796 11.762 -2.235 1.00 46.75 71 ALA A C 1
ATOM 521 O O . ALA A 1 71 ? 17.528 12.393 -1.214 1.00 46.75 71 ALA A O 1
ATOM 522 N N . HIS A 1 72 ? 17.584 12.275 -3.452 1.00 44.19 72 HIS A N 1
ATOM 523 C CA . HIS A 1 72 ? 16.966 13.576 -3.718 1.00 44.19 72 HIS A CA 1
ATOM 524 C C . HIS A 1 72 ? 15.476 13.516 -4.104 1.00 44.19 72 HIS A C 1
ATOM 526 O O . HIS A 1 72 ? 14.833 14.561 -4.203 1.00 44.19 72 HIS A O 1
ATOM 532 N N . LEU A 1 73 ? 14.911 12.328 -4.326 1.00 49.22 73 LEU A N 1
ATOM 533 C CA . LEU A 1 73 ? 13.569 12.127 -4.867 1.00 49.22 73 LEU A CA 1
ATOM 534 C C . LEU A 1 73 ? 12.628 11.605 -3.780 1.00 49.22 73 LEU A C 1
ATOM 536 O O . LEU A 1 73 ? 12.448 10.408 -3.618 1.00 49.22 73 LEU A O 1
ATOM 540 N N . SER A 1 74 ? 12.015 12.561 -3.081 1.00 55.34 74 SER A N 1
ATOM 541 C CA . SER A 1 74 ? 10.666 12.491 -2.501 1.00 55.34 74 SER A CA 1
ATOM 542 C C . SER A 1 74 ? 10.320 11.241 -1.684 1.00 55.34 74 SER A C 1
ATOM 544 O O . SER A 1 74 ? 10.047 10.173 -2.220 1.00 55.34 74 SER A O 1
ATOM 546 N N . VAL A 1 75 ? 10.155 11.416 -0.372 1.00 60.47 75 VAL A N 1
ATOM 547 C CA . VAL A 1 75 ? 9.447 10.426 0.454 1.00 60.47 75 VAL A CA 1
ATOM 548 C C . VAL A 1 75 ? 8.060 10.175 -0.143 1.00 60.47 75 VAL A C 1
ATOM 550 O O . VAL A 1 75 ? 7.284 11.121 -0.305 1.00 60.47 75 VAL A O 1
ATOM 553 N N . THR A 1 76 ? 7.738 8.914 -0.431 1.00 70.56 76 THR A N 1
ATOM 554 C CA . THR A 1 76 ? 6.409 8.510 -0.892 1.00 70.56 76 THR A CA 1
ATOM 555 C C . THR A 1 76 ? 5.388 8.726 0.234 1.00 70.56 76 THR A C 1
ATOM 557 O O . THR A 1 76 ? 5.402 8.024 1.250 1.00 70.56 76 THR A O 1
ATOM 560 N N . ARG A 1 77 ? 4.519 9.735 0.077 1.00 76.69 77 ARG A N 1
ATOM 561 C CA . ARG A 1 77 ? 3.509 10.132 1.074 1.00 76.69 77 ARG A CA 1
ATOM 562 C C . ARG A 1 77 ? 2.131 9.611 0.694 1.00 76.69 77 ARG A C 1
ATOM 564 O O . ARG A 1 77 ? 1.649 9.888 -0.402 1.00 76.69 77 ARG A O 1
ATOM 571 N N . ALA A 1 78 ? 1.483 8.923 1.628 1.00 79.06 78 ALA A N 1
ATOM 572 C CA . ALA A 1 78 ? 0.079 8.560 1.497 1.00 79.06 78 ALA A CA 1
ATOM 573 C C . ALA A 1 78 ? -0.826 9.745 1.868 1.00 79.06 78 ALA A C 1
ATOM 575 O O . ALA A 1 78 ? -0.661 10.362 2.926 1.00 79.06 78 ALA A O 1
ATOM 576 N N . LEU A 1 79 ? -1.792 10.030 0.998 1.00 84.31 79 LEU A N 1
ATOM 577 C CA . LEU A 1 79 ? -2.939 10.888 1.272 1.00 84.31 79 LEU A CA 1
ATOM 578 C C . LEU A 1 79 ? -4.064 9.984 1.766 1.00 84.31 79 LEU A C 1
ATOM 580 O O . LEU A 1 79 ? -4.586 9.186 0.990 1.00 84.31 79 LEU A O 1
ATOM 584 N N . LEU A 1 80 ? -4.373 10.064 3.057 1.00 82.12 80 LEU A N 1
ATOM 585 C CA . LEU A 1 80 ? -5.381 9.215 3.677 1.00 82.12 80 LEU A CA 1
ATOM 586 C C . LEU A 1 80 ? -6.741 9.909 3.644 1.00 82.12 80 LEU A C 1
ATOM 588 O O . LEU A 1 80 ? -6.842 11.083 3.998 1.00 82.12 80 LEU A O 1
ATOM 592 N N . ASP A 1 81 ? -7.755 9.174 3.204 1.00 78.25 81 ASP A N 1
ATOM 593 C CA . ASP A 1 81 ? -9.146 9.628 3.184 1.00 78.25 81 ASP A CA 1
ATOM 594 C C . ASP A 1 81 ? -9.829 9.373 4.535 1.00 78.25 81 ASP A C 1
ATOM 596 O O . ASP A 1 81 ? -10.726 10.118 4.919 1.00 78.25 81 ASP A O 1
ATOM 600 N N . ASP A 1 82 ? -9.365 8.350 5.263 1.00 68.62 82 ASP A N 1
ATOM 601 C CA . ASP A 1 82 ? -9.904 7.927 6.553 1.00 68.62 82 ASP A CA 1
ATOM 602 C C . ASP A 1 82 ? -8.832 7.917 7.646 1.00 68.62 82 ASP A C 1
ATOM 604 O O . ASP A 1 82 ? -7.648 7.652 7.412 1.00 68.62 82 ASP A O 1
ATOM 608 N N . VAL A 1 83 ? -9.275 8.169 8.880 1.00 61.59 83 VAL A N 1
ATOM 609 C CA . VAL A 1 83 ? -8.446 8.003 10.075 1.00 61.59 83 VAL A CA 1
ATOM 610 C C . VAL A 1 83 ? -8.339 6.513 10.375 1.00 61.59 83 VAL A C 1
ATOM 612 O O . VAL A 1 83 ? -9.352 5.840 10.569 1.00 61.59 83 VAL A O 1
ATOM 615 N N . ILE A 1 84 ? -7.112 5.994 10.441 1.00 63.78 84 ILE A N 1
ATOM 616 C CA . ILE A 1 84 ? -6.883 4.610 10.858 1.00 63.78 84 ILE A CA 1
ATOM 617 C C . ILE A 1 84 ? -7.369 4.486 12.316 1.00 63.78 84 ILE A C 1
ATOM 619 O O . ILE A 1 84 ? -6.913 5.250 13.161 1.00 63.78 84 ILE A O 1
ATOM 623 N N . PRO A 1 85 ? -8.323 3.591 12.642 1.00 50.75 85 PRO A N 1
ATOM 624 C CA . PRO A 1 85 ? -8.985 3.584 13.955 1.00 50.75 85 PRO A CA 1
ATOM 625 C C . PRO A 1 85 ? -8.031 3.389 15.144 1.00 50.75 85 PRO A C 1
ATOM 627 O O . PRO A 1 85 ? -8.320 3.819 16.258 1.00 50.75 85 PRO A O 1
ATOM 630 N N . THR A 1 86 ? -6.886 2.761 14.898 1.00 53.16 86 THR A N 1
ATOM 631 C CA . THR A 1 86 ? -5.750 2.640 15.810 1.00 53.16 86 THR A CA 1
ATOM 632 C C . THR A 1 86 ? -4.616 3.500 15.266 1.00 53.16 86 THR A C 1
ATOM 634 O O . THR A 1 86 ? -3.940 3.113 14.319 1.00 53.16 86 THR A O 1
ATOM 637 N N . VAL A 1 87 ? -4.469 4.705 15.820 1.00 49.94 87 VAL A N 1
ATOM 638 C CA . VAL A 1 87 ? -3.221 5.471 15.746 1.00 49.94 87 VAL A CA 1
ATOM 639 C C . VAL A 1 87 ? -2.732 5.628 17.176 1.00 49.94 87 VAL A C 1
ATOM 641 O O . VAL A 1 87 ? -3.042 6.614 17.854 1.00 49.94 87 VAL A O 1
ATOM 644 N N . LEU A 1 88 ? -1.992 4.639 17.668 1.00 49.25 88 LEU A N 1
ATOM 645 C CA . LEU A 1 88 ? -1.063 4.898 18.764 1.00 49.25 88 LEU A CA 1
ATOM 646 C C . LEU A 1 88 ? 0.182 5.579 18.176 1.00 49.25 88 LEU A C 1
ATOM 648 O O . LEU A 1 88 ? 0.497 5.447 16.994 1.00 49.25 88 LEU A O 1
ATOM 652 N N . ALA A 1 89 ? 0.836 6.418 18.978 1.00 47.91 89 ALA A N 1
ATOM 653 C CA . ALA A 1 89 ? 2.001 7.172 18.530 1.00 47.91 89 ALA A CA 1
ATOM 654 C C . ALA A 1 89 ? 3.090 6.205 18.021 1.00 47.91 89 ALA A C 1
ATOM 656 O O . ALA A 1 89 ? 3.499 5.319 18.762 1.00 47.91 89 ALA A O 1
ATOM 657 N N . GLU A 1 90 ? 3.535 6.406 16.774 1.00 57.97 90 GLU A N 1
ATOM 658 C CA . GLU A 1 90 ? 4.571 5.615 16.082 1.00 57.97 90 GLU A CA 1
ATOM 659 C C . GLU A 1 90 ? 4.169 4.187 15.666 1.00 57.97 90 GLU A C 1
ATOM 661 O O . GLU A 1 90 ? 4.972 3.257 15.731 1.00 57.97 90 GLU A O 1
ATOM 666 N N . GLU A 1 91 ? 2.945 3.993 15.172 1.00 70.12 91 GLU A N 1
ATOM 667 C CA . GLU A 1 91 ? 2.560 2.713 14.569 1.00 70.12 91 GLU A CA 1
ATOM 668 C C . GLU A 1 91 ? 3.037 2.573 13.112 1.00 70.12 91 GLU A C 1
ATOM 670 O O . GLU A 1 91 ? 2.896 3.468 12.268 1.00 70.12 91 GLU A O 1
ATOM 675 N N . VAL A 1 92 ? 3.604 1.398 12.831 1.00 76.75 92 VAL A N 1
ATOM 676 C CA . VAL A 1 92 ? 3.799 0.862 11.484 1.00 76.75 92 VAL A CA 1
ATOM 677 C C . VAL A 1 92 ? 2.635 -0.082 11.219 1.00 76.75 92 VAL A C 1
ATOM 679 O O . VAL A 1 92 ? 2.434 -1.039 11.964 1.00 76.75 92 VAL A O 1
ATOM 682 N N . VAL A 1 93 ? 1.865 0.201 10.175 1.00 81.81 93 VAL A N 1
ATOM 683 C CA . VAL A 1 93 ? 0.683 -0.575 9.798 1.00 81.81 93 VAL A CA 1
ATOM 684 C C . VAL A 1 93 ? 0.950 -1.282 8.478 1.00 81.81 93 VAL A C 1
ATOM 686 O O . VAL A 1 93 ? 1.381 -0.650 7.511 1.00 81.81 93 VAL A O 1
ATOM 689 N N . ASP A 1 94 ? 0.664 -2.581 8.426 1.00 84.69 94 ASP A N 1
ATOM 690 C CA . ASP A 1 94 ? 0.666 -3.324 7.171 1.00 84.69 94 ASP A CA 1
ATOM 691 C C . ASP A 1 94 ? -0.515 -2.881 6.303 1.00 84.69 94 ASP A C 1
ATOM 693 O O . ASP A 1 94 ? -1.676 -2.880 6.720 1.00 84.69 94 ASP A O 1
ATOM 697 N N . ILE A 1 95 ? -0.199 -2.496 5.075 1.00 87.50 95 ILE A N 1
ATOM 698 C CA . ILE A 1 95 ? -1.140 -2.016 4.069 1.00 87.50 95 ILE A CA 1
ATOM 699 C C . ILE A 1 95 ? -0.914 -2.754 2.751 1.00 87.50 95 ILE A C 1
ATOM 701 O O . ILE A 1 95 ? 0.101 -3.421 2.539 1.00 87.50 95 ILE A O 1
ATOM 705 N N . TYR A 1 96 ? -1.848 -2.572 1.826 1.00 88.06 96 TYR A N 1
ATOM 706 C CA . TYR A 1 96 ? -1.752 -3.086 0.470 1.00 88.06 96 TYR A CA 1
ATOM 707 C C . TYR A 1 96 ? -1.868 -1.938 -0.524 1.00 88.06 96 TYR A C 1
ATOM 709 O O . TYR A 1 96 ? -2.723 -1.062 -0.392 1.00 88.06 96 TYR A O 1
ATOM 717 N N . LEU A 1 97 ? -0.996 -1.940 -1.527 1.00 88.50 97 LEU A N 1
ATOM 718 C CA . LEU A 1 97 ? -0.995 -0.965 -2.606 1.00 88.50 97 LEU A CA 1
ATOM 719 C C . LEU A 1 97 ? -1.615 -1.589 -3.849 1.00 88.50 97 LEU A C 1
ATOM 721 O O . LEU A 1 97 ? -1.021 -2.464 -4.478 1.00 88.50 97 LEU A O 1
ATOM 725 N N . SER A 1 98 ? -2.807 -1.116 -4.197 1.00 88.19 98 SER A N 1
ATOM 726 C CA . SER A 1 98 ? -3.508 -1.476 -5.430 1.00 88.19 98 SER A CA 1
ATOM 727 C C . SER A 1 98 ? -3.054 -0.537 -6.542 1.00 88.19 98 SER A C 1
ATOM 729 O O . SER A 1 98 ? -3.538 0.597 -6.632 1.00 88.19 98 SER A O 1
ATOM 731 N N . VAL A 1 99 ? -2.113 -0.979 -7.376 1.00 84.81 99 VAL A N 1
ATOM 732 C CA . VAL A 1 99 ? -1.546 -0.148 -8.449 1.00 84.81 99 VAL A CA 1
ATOM 733 C C . VAL A 1 99 ? -2.530 -0.082 -9.613 1.00 84.81 99 VAL A C 1
ATOM 735 O O . VAL A 1 99 ? -2.734 -1.065 -10.318 1.00 84.81 99 VAL A O 1
ATOM 738 N N . PHE A 1 100 ? -3.119 1.090 -9.839 1.00 81.81 100 PHE A N 1
ATOM 739 C CA . PHE A 1 100 ? -4.085 1.306 -10.925 1.00 81.81 100 PHE A CA 1
ATOM 740 C C . PHE A 1 100 ? -3.517 2.157 -12.065 1.00 81.81 100 PHE A C 1
ATOM 742 O O . PHE A 1 100 ? -4.090 2.212 -13.151 1.00 81.81 100 PHE A O 1
ATOM 749 N N . TYR A 1 101 ? -2.380 2.817 -11.840 1.00 81.50 101 TYR A N 1
ATOM 750 C CA . TYR A 1 101 ? -1.704 3.606 -12.857 1.00 81.50 101 TYR A CA 1
ATOM 751 C C . TYR A 1 101 ? -0.194 3.508 -12.699 1.00 81.50 101 TYR A C 1
ATOM 753 O O . TYR A 1 101 ? 0.342 3.719 -11.612 1.00 81.50 101 TYR A O 1
ATOM 761 N N . CYS A 1 102 ? 0.506 3.254 -13.802 1.00 78.19 102 CYS A N 1
ATOM 762 C CA . CYS A 1 102 ? 1.954 3.364 -13.833 1.00 78.19 102 CYS A CA 1
ATOM 763 C C . CYS A 1 102 ? 2.469 3.674 -15.239 1.00 78.19 102 CYS A C 1
ATOM 765 O O . CYS A 1 102 ? 2.021 3.078 -16.220 1.00 78.19 102 CYS A O 1
ATOM 767 N N . ARG A 1 103 ? 3.427 4.598 -15.345 1.00 77.75 103 ARG A N 1
ATOM 768 C CA . ARG A 1 103 ? 4.115 4.931 -16.598 1.00 77.75 103 ARG A CA 1
ATOM 769 C C . ARG A 1 103 ? 5.575 5.291 -16.359 1.00 77.75 103 ARG A C 1
ATOM 771 O O . ARG A 1 103 ? 5.963 5.649 -15.254 1.00 77.75 103 ARG A O 1
ATOM 778 N N . PHE A 1 104 ? 6.347 5.304 -17.437 1.00 77.00 104 PHE A N 1
ATOM 779 C CA . PHE A 1 104 ? 7.673 5.912 -17.464 1.00 77.00 104 PHE A CA 1
ATOM 780 C C . PHE A 1 104 ? 7.594 7.260 -18.176 1.00 77.00 104 PHE A C 1
ATOM 782 O O . PHE A 1 104 ? 6.993 7.374 -19.249 1.00 77.00 104 PHE A O 1
ATOM 789 N N . ASN A 1 105 ? 8.181 8.285 -17.574 1.00 76.06 105 ASN A N 1
ATOM 790 C CA . ASN A 1 105 ? 8.405 9.573 -18.211 1.00 76.06 105 ASN A CA 1
ATOM 791 C C . ASN A 1 105 ? 9.497 9.455 -19.291 1.00 76.06 105 ASN A C 1
ATOM 793 O O . ASN A 1 105 ? 10.178 8.437 -19.420 1.00 76.06 105 ASN A O 1
ATOM 797 N N . ARG A 1 106 ? 9.673 10.519 -20.086 1.00 76.94 106 ARG A N 1
ATOM 798 C CA . ARG A 1 106 ? 10.669 10.558 -21.177 1.00 76.94 106 ARG A CA 1
ATOM 799 C C . ARG A 1 106 ? 12.113 10.413 -20.699 1.00 76.94 106 ARG A C 1
ATOM 801 O O . ARG A 1 106 ? 12.942 9.921 -21.451 1.00 76.94 106 ARG A O 1
ATOM 808 N N . ASP A 1 107 ? 12.396 10.845 -19.477 1.00 76.50 107 ASP A N 1
ATOM 809 C CA . ASP A 1 107 ? 13.692 10.697 -18.808 1.00 76.50 107 ASP A CA 1
ATOM 810 C C . ASP A 1 107 ? 13.891 9.297 -18.197 1.00 76.50 107 ASP A C 1
ATOM 812 O O . ASP A 1 107 ? 14.886 9.052 -17.524 1.00 76.50 107 ASP A O 1
ATOM 816 N N . GLY A 1 108 ? 12.945 8.377 -18.412 1.00 70.00 108 GLY A N 1
ATOM 817 C CA . GLY A 1 108 ? 12.963 7.041 -17.832 1.00 70.00 108 GLY A CA 1
ATOM 818 C C . GLY A 1 108 ? 12.525 7.000 -16.369 1.00 70.00 108 GLY A C 1
ATOM 819 O O . GLY A 1 108 ? 12.505 5.915 -15.792 1.00 70.00 10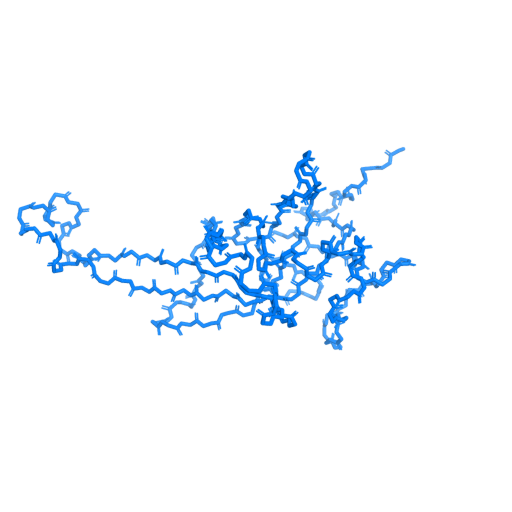8 GLY A O 1
ATOM 820 N N . SER A 1 109 ? 12.133 8.129 -15.764 1.00 72.94 109 SER A N 1
ATOM 821 C CA . SER A 1 109 ? 11.645 8.133 -14.386 1.00 72.94 109 SER A CA 1
ATOM 822 C C . SER A 1 109 ? 10.249 7.504 -14.306 1.00 72.94 109 SER A C 1
ATOM 824 O O . SER A 1 109 ? 9.342 7.887 -15.055 1.00 72.94 109 SER A O 1
ATOM 826 N N . PRO A 1 110 ? 10.039 6.514 -13.430 1.00 74.94 110 PRO A N 1
ATOM 827 C CA . PRO A 1 110 ? 8.733 5.902 -13.269 1.00 74.94 110 PRO A CA 1
ATOM 828 C C . PRO A 1 110 ? 7.828 6.765 -12.379 1.00 74.94 110 PRO A C 1
ATOM 830 O O . PRO A 1 110 ? 8.252 7.304 -11.356 1.00 74.94 110 PRO A O 1
ATOM 833 N N . VAL A 1 111 ? 6.561 6.875 -12.767 1.00 77.88 111 VAL A N 1
ATOM 834 C CA . VAL A 1 111 ? 5.503 7.548 -12.008 1.00 77.88 111 VAL A CA 1
ATOM 835 C C . VAL A 1 111 ? 4.319 6.607 -11.922 1.00 77.88 111 VAL A C 1
ATOM 837 O O . VAL A 1 111 ? 3.844 6.112 -12.946 1.00 77.88 111 VAL A O 1
ATOM 840 N N . GLY A 1 112 ? 3.810 6.395 -10.714 1.00 80.06 112 GLY A N 1
ATOM 841 C CA . GLY A 1 112 ? 2.622 5.579 -10.507 1.00 80.06 112 GLY A CA 1
ATOM 842 C C . GLY A 1 112 ? 1.658 6.171 -9.502 1.00 80.06 112 GLY A C 1
ATOM 843 O O . GLY A 1 112 ? 1.977 7.106 -8.768 1.00 80.06 112 GLY A O 1
ATOM 844 N N . GLN A 1 113 ? 0.462 5.605 -9.488 1.00 85.75 113 GLN A N 1
ATOM 845 C CA . GLN A 1 113 ? -0.532 5.835 -8.457 1.00 85.75 113 GLN A CA 1
ATOM 846 C C . GLN A 1 113 ? -1.076 4.493 -7.988 1.00 85.75 113 GLN A C 1
ATOM 848 O O . GLN A 1 113 ? -1.340 3.588 -8.790 1.00 85.75 113 GLN A O 1
ATOM 853 N N . ALA A 1 114 ? -1.238 4.387 -6.676 1.00 88.31 114 ALA A N 1
ATOM 854 C CA . ALA A 1 114 ? -1.854 3.239 -6.044 1.00 88.31 114 ALA A CA 1
ATOM 855 C C . ALA A 1 114 ? -2.877 3.679 -5.001 1.00 88.31 114 ALA A C 1
ATOM 857 O O . ALA A 1 114 ? -2.726 4.719 -4.356 1.00 88.31 114 ALA A O 1
ATOM 858 N N . LEU A 1 115 ? -3.920 2.870 -4.837 1.00 90.00 115 LEU A N 1
ATOM 859 C CA . LEU A 1 115 ? -4.811 2.981 -3.690 1.00 90.00 115 LEU A CA 1
ATOM 860 C C . LEU A 1 115 ? -4.116 2.366 -2.481 1.00 90.00 115 LEU A C 1
ATOM 862 O O . LEU A 1 115 ? -3.494 1.310 -2.600 1.00 90.00 115 LEU A O 1
ATOM 866 N N . VAL A 1 116 ? -4.237 3.029 -1.335 1.00 89.44 116 VAL A N 1
ATOM 867 C CA . VAL A 1 116 ? -3.776 2.513 -0.048 1.00 89.44 116 VAL A CA 1
ATOM 868 C C . VAL A 1 116 ? -4.941 1.779 0.590 1.00 89.44 116 VAL A C 1
ATOM 870 O O . VAL A 1 116 ? -5.992 2.372 0.848 1.00 89.44 116 VAL A O 1
ATOM 873 N N . LEU A 1 117 ? -4.753 0.486 0.811 1.00 88.12 117 LEU A N 1
ATOM 874 C CA . LEU A 1 117 ? -5.784 -0.416 1.289 1.00 88.12 117 LEU A CA 1
ATOM 875 C C . LEU A 1 117 ? -5.377 -1.053 2.618 1.00 88.12 117 LEU A C 1
ATOM 877 O O . LEU A 1 117 ? -4.208 -1.369 2.834 1.00 88.12 117 LEU A O 1
ATOM 881 N N . VAL A 1 118 ? -6.361 -1.303 3.474 1.00 85.25 118 VAL A N 1
ATOM 882 C CA . VAL A 1 118 ? -6.240 -2.193 4.638 1.00 85.25 118 VAL A CA 1
ATOM 883 C C . VAL A 1 118 ? -7.131 -3.404 4.436 1.00 85.25 118 VAL A C 1
ATOM 885 O O . VAL A 1 118 ? -8.106 -3.352 3.684 1.00 85.25 118 VAL A O 1
ATOM 888 N N . ARG A 1 119 ? -6.811 -4.502 5.114 1.00 81.50 119 ARG A N 1
ATOM 889 C CA . ARG A 1 119 ? -7.647 -5.699 5.079 1.00 81.50 119 ARG A CA 1
ATOM 890 C C . ARG A 1 119 ? -9.000 -5.417 5.745 1.00 81.50 119 ARG A C 1
ATOM 892 O O . ARG A 1 119 ? -9.054 -4.815 6.817 1.00 81.50 119 ARG A O 1
ATOM 899 N N . GLY A 1 120 ? -10.076 -5.826 5.081 1.00 75.19 120 GLY A N 1
ATOM 900 C CA . GLY A 1 120 ? -11.436 -5.796 5.608 1.00 75.19 120 GLY A CA 1
ATOM 901 C C . GLY A 1 120 ? -11.708 -6.940 6.585 1.00 75.19 120 GLY A C 1
ATOM 902 O O . GLY A 1 120 ? -10.833 -7.755 6.884 1.00 75.19 120 GLY A O 1
ATOM 903 N N . ILE A 1 121 ? -12.938 -6.992 7.098 1.00 74.50 121 ILE A N 1
ATOM 904 C CA . ILE A 1 121 ? -13.363 -8.058 8.021 1.00 74.50 121 ILE A CA 1
ATOM 905 C C . ILE A 1 121 ? -13.658 -9.333 7.232 1.00 74.50 121 ILE A C 1
ATOM 907 O O . ILE A 1 121 ? -13.303 -10.433 7.663 1.00 74.50 121 ILE A O 1
ATOM 911 N N . GLU A 1 122 ? -14.305 -9.192 6.073 1.00 71.25 122 GLU A N 1
ATOM 912 C CA . GLU A 1 122 ? -14.578 -10.332 5.218 1.00 71.25 122 GLU A CA 1
ATOM 913 C C . GLU A 1 122 ? -13.338 -10.761 4.433 1.00 71.25 122 GLU A C 1
ATOM 915 O O . GLU A 1 122 ? -12.375 -10.036 4.177 1.00 71.25 122 GLU A O 1
ATOM 920 N N . LYS A 1 123 ? -13.363 -12.021 4.033 1.00 70.75 123 LYS A N 1
ATOM 921 C CA . LYS A 1 123 ? -12.260 -12.663 3.340 1.00 70.75 123 LYS A CA 1
ATOM 922 C C . LYS A 1 123 ? -12.109 -12.114 1.914 1.00 70.75 123 LYS A C 1
ATOM 924 O O . LYS A 1 123 ? -13.051 -12.181 1.129 1.00 70.75 123 LYS A O 1
ATOM 929 N N . GLY A 1 124 ? -10.916 -11.617 1.569 1.00 69.94 124 GLY A N 1
ATOM 930 C CA . GLY A 1 124 ? -10.633 -10.988 0.265 1.00 69.94 124 GLY A CA 1
ATOM 931 C C . GLY A 1 124 ? -11.207 -9.571 0.110 1.00 69.94 124 GLY A C 1
ATOM 932 O O . GLY A 1 124 ? -11.152 -9.002 -0.984 1.00 69.94 124 GLY A O 1
ATOM 933 N N . GLU A 1 125 ? -11.765 -9.025 1.192 1.00 76.44 125 GLU A N 1
ATOM 934 C CA . GLU A 1 125 ? -12.206 -7.644 1.301 1.00 76.44 125 GLU A CA 1
ATOM 935 C C . GLU A 1 125 ? -11.021 -6.750 1.660 1.00 76.44 125 GLU A C 1
ATOM 937 O O . GLU A 1 125 ? -10.237 -7.043 2.566 1.00 76.44 125 GLU A O 1
ATOM 942 N N . PHE A 1 126 ? -10.922 -5.629 0.966 1.00 83.75 126 PHE A N 1
ATOM 943 C CA . PHE A 1 126 ? -9.987 -4.564 1.254 1.00 83.75 126 PHE A CA 1
ATOM 944 C C . PHE A 1 126 ? -10.756 -3.255 1.359 1.00 83.75 126 PHE A C 1
ATOM 946 O O . PHE A 1 126 ? -11.608 -2.956 0.527 1.00 83.75 126 PHE A O 1
ATOM 953 N N . ARG A 1 127 ? -10.436 -2.449 2.366 1.00 83.75 127 ARG A N 1
ATOM 954 C CA . ARG A 1 127 ? -10.996 -1.110 2.518 1.00 83.75 127 ARG A CA 1
ATOM 955 C C . ARG A 1 127 ? -9.989 -0.086 2.046 1.00 83.75 127 ARG A C 1
ATOM 957 O O . ARG A 1 127 ? -8.829 -0.109 2.464 1.00 83.75 127 ARG A O 1
ATOM 964 N N . ARG A 1 128 ? -10.438 0.845 1.212 1.00 86.88 128 ARG A N 1
ATOM 965 C CA . ARG A 1 128 ? -9.626 2.000 0.831 1.00 86.88 128 ARG A CA 1
ATOM 966 C C . ARG A 1 128 ? -9.491 2.946 2.016 1.00 86.88 128 ARG A C 1
ATOM 968 O O . ARG A 1 128 ? -10.492 3.409 2.539 1.00 86.88 128 ARG A O 1
ATOM 975 N N . ILE A 1 129 ? -8.256 3.269 2.380 1.00 86.19 129 ILE A N 1
ATOM 976 C CA . ILE A 1 129 ? -7.949 4.285 3.398 1.00 86.19 129 ILE A CA 1
ATOM 977 C C . ILE A 1 129 ? -7.229 5.495 2.810 1.00 86.19 129 ILE A C 1
ATOM 979 O O . ILE A 1 129 ? -6.956 6.455 3.522 1.00 86.19 129 ILE A O 1
ATOM 983 N N . GLY A 1 130 ? -6.903 5.467 1.517 1.00 87.75 130 GLY A N 1
ATOM 984 C CA . GLY A 1 130 ? -6.272 6.590 0.848 1.00 87.75 130 GLY A CA 1
ATOM 985 C C . GLY A 1 130 ? -5.710 6.258 -0.522 1.00 87.75 130 GLY A C 1
ATOM 986 O O . GLY A 1 130 ? -6.040 5.247 -1.149 1.00 87.75 130 GLY A O 1
ATOM 987 N N . GLN A 1 131 ? -4.801 7.115 -0.965 1.00 88.94 131 GLN A N 1
ATOM 988 C CA . GLN A 1 131 ? -4.042 6.970 -2.198 1.00 88.94 131 GLN A CA 1
ATOM 989 C C . GLN A 1 131 ? -2.603 7.440 -2.013 1.00 88.94 131 GLN A C 1
ATOM 991 O O . GLN A 1 131 ? -2.289 8.258 -1.146 1.00 88.94 131 GLN A O 1
ATOM 996 N N . VAL A 1 132 ? -1.715 6.940 -2.860 1.00 87.75 132 VAL A N 1
ATOM 997 C CA . VAL A 1 132 ? -0.302 7.292 -2.833 1.00 87.75 132 VAL A CA 1
ATOM 998 C C . VAL A 1 132 ? 0.212 7.529 -4.246 1.00 87.75 132 VAL A C 1
ATOM 1000 O O . VAL A 1 132 ? -0.021 6.737 -5.161 1.00 87.75 132 VAL A O 1
ATOM 1003 N N . GLY A 1 133 ? 0.925 8.641 -4.422 1.00 85.75 133 GLY A N 1
ATOM 1004 C CA . GLY A 1 133 ? 1.766 8.847 -5.594 1.00 85.75 133 GLY A CA 1
ATOM 1005 C C . GLY A 1 133 ? 3.045 8.049 -5.406 1.00 85.75 133 GLY A C 1
ATOM 1006 O O . GLY A 1 133 ? 3.785 8.300 -4.461 1.00 85.75 133 GLY A O 1
ATOM 1007 N N . MET A 1 134 ? 3.294 7.074 -6.268 1.00 78.31 134 MET A N 1
ATOM 1008 C CA . MET A 1 134 ? 4.463 6.215 -6.160 1.00 78.31 134 MET A CA 1
ATOM 1009 C C . MET A 1 134 ? 5.6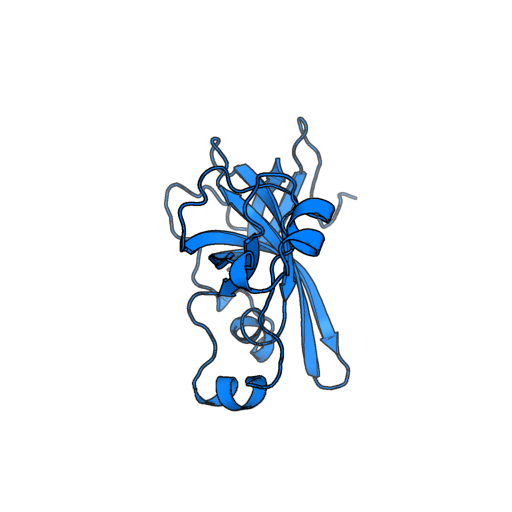39 6.856 -6.899 1.00 78.31 134 MET A C 1
ATOM 1011 O O . MET A 1 134 ? 5.540 7.171 -8.089 1.00 78.31 134 MET A O 1
ATOM 1015 N N . THR A 1 135 ? 6.759 7.011 -6.196 1.00 73.25 135 THR A N 1
ATOM 1016 C CA . THR A 1 135 ? 8.043 7.455 -6.750 1.00 73.25 135 THR A CA 1
ATOM 1017 C C . THR A 1 135 ? 9.171 6.577 -6.218 1.00 73.25 135 THR A C 1
ATOM 1019 O O . THR A 1 135 ? 9.046 6.054 -5.113 1.00 73.25 135 THR A O 1
ATOM 1022 N N . GLY A 1 136 ? 10.252 6.423 -6.996 1.00 67.94 136 GLY A N 1
ATOM 1023 C CA . GLY A 1 136 ? 11.545 5.858 -6.568 1.00 67.94 136 GLY A CA 1
ATOM 1024 C C . GLY A 1 136 ? 11.436 4.625 -5.665 1.00 67.94 136 GLY A C 1
ATOM 1025 O O . GLY A 1 136 ? 11.238 3.521 -6.160 1.00 67.94 136 GLY A O 1
ATOM 1026 N N . GLU A 1 137 ? 11.492 4.840 -4.345 1.00 67.00 137 GLU A N 1
ATOM 1027 C CA . GLU A 1 137 ? 11.508 3.815 -3.287 1.00 67.00 137 GLU A CA 1
ATOM 1028 C C . GLU A 1 137 ? 10.410 2.738 -3.392 1.00 67.00 137 GLU A C 1
ATOM 1030 O O . GLU A 1 137 ? 10.644 1.582 -3.053 1.00 67.00 137 GLU A O 1
ATOM 1035 N N . THR A 1 138 ? 9.203 3.093 -3.841 1.00 69.62 138 THR A N 1
ATOM 1036 C CA . THR A 1 138 ? 8.050 2.164 -3.895 1.00 69.62 138 THR A CA 1
ATOM 1037 C C . THR A 1 138 ? 7.962 1.422 -5.232 1.00 69.62 138 THR A C 1
ATOM 1039 O O . THR A 1 138 ? 7.354 0.360 -5.333 1.00 69.62 138 THR A O 1
ATOM 1042 N N . ILE A 1 139 ? 8.530 2.009 -6.282 1.00 72.94 139 ILE A N 1
ATOM 1043 C CA . ILE A 1 139 ? 8.348 1.583 -7.672 1.00 72.94 139 ILE A CA 1
ATOM 1044 C C . ILE A 1 139 ? 9.577 0.851 -8.210 1.00 72.94 139 ILE A C 1
ATOM 1046 O O . ILE A 1 139 ? 9.455 0.104 -9.176 1.00 72.94 139 ILE A O 1
ATOM 1050 N N . GLU A 1 140 ? 10.748 1.061 -7.612 1.00 70.38 140 GLU A N 1
ATOM 1051 C CA . GLU A 1 140 ? 12.027 0.535 -8.087 1.00 70.38 140 GLU A CA 1
ATOM 1052 C C . GLU A 1 140 ? 12.038 -0.983 -8.310 1.00 70.38 140 GLU A C 1
ATOM 1054 O O . GLU A 1 140 ? 12.472 -1.383 -9.395 1.00 70.38 140 GLU A O 1
ATOM 1059 N N . PRO A 1 141 ? 11.490 -1.830 -7.409 1.00 69.25 141 PRO A N 1
ATOM 1060 C CA . PRO A 1 141 ? 11.448 -3.265 -7.672 1.00 69.25 141 PRO A CA 1
ATOM 1061 C C . PRO A 1 141 ? 10.731 -3.588 -8.989 1.00 69.25 141 PRO A C 1
ATOM 1063 O O . PRO A 1 141 ? 11.128 -4.505 -9.691 1.00 69.25 141 PRO A O 1
ATOM 1066 N N . TRP A 1 142 ? 9.740 -2.795 -9.403 1.00 69.69 142 TRP A N 1
ATOM 1067 C CA . TRP A 1 142 ? 9.091 -2.930 -10.709 1.00 69.69 142 TRP A CA 1
ATOM 1068 C C . TRP A 1 142 ? 9.834 -2.204 -11.842 1.00 69.69 142 TRP A C 1
ATOM 1070 O O . TRP A 1 142 ? 9.889 -2.718 -12.961 1.00 69.69 142 TRP A O 1
ATOM 1080 N N . ALA A 1 143 ? 10.406 -1.025 -11.580 1.00 67.19 143 ALA A N 1
ATOM 1081 C CA . ALA A 1 143 ? 10.910 -0.094 -12.591 1.00 67.19 143 ALA A CA 1
ATOM 1082 C C . ALA A 1 143 ? 11.938 -0.715 -13.546 1.00 67.19 143 ALA A C 1
ATOM 1084 O O . ALA A 1 143 ? 11.921 -0.430 -14.743 1.00 67.19 143 ALA A O 1
ATOM 1085 N N . GLU A 1 144 ? 12.802 -1.586 -13.030 1.00 65.12 144 GLU A N 1
ATOM 1086 C CA . GLU A 1 144 ? 13.881 -2.194 -13.810 1.00 65.12 144 GLU A CA 1
ATOM 1087 C C . GLU A 1 144 ? 13.377 -3.163 -14.889 1.00 65.12 144 GLU A C 1
ATOM 1089 O O . GLU A 1 144 ? 13.894 -3.165 -16.002 1.00 65.12 144 GLU A O 1
ATOM 1094 N N . ASN A 1 145 ? 12.352 -3.972 -14.583 1.00 64.81 145 ASN A N 1
ATOM 1095 C CA . ASN A 1 145 ? 11.923 -5.080 -15.453 1.00 64.81 145 ASN A CA 1
ATOM 1096 C C . ASN A 1 145 ? 10.457 -4.985 -15.897 1.00 64.81 145 ASN A C 1
ATOM 1098 O O . ASN A 1 145 ? 9.988 -5.842 -16.642 1.00 64.81 145 ASN A O 1
ATOM 1102 N N . ARG A 1 146 ? 9.730 -3.954 -15.448 1.00 69.62 146 ARG A N 1
ATOM 1103 C CA . ARG A 1 146 ? 8.281 -3.778 -15.647 1.00 69.62 146 ARG A CA 1
ATOM 1104 C C . ARG A 1 146 ? 7.458 -4.992 -15.216 1.00 69.62 146 ARG A C 1
ATOM 1106 O O . ARG A 1 146 ? 6.383 -5.238 -15.760 1.00 69.62 146 ARG A O 1
ATOM 1113 N N . ASP A 1 147 ? 7.969 -5.733 -14.242 1.00 71.75 147 ASP A N 1
ATOM 1114 C CA . ASP A 1 147 ? 7.424 -7.011 -13.814 1.00 71.75 147 ASP A CA 1
ATOM 1115 C C . ASP A 1 147 ? 7.052 -6.958 -12.332 1.00 71.75 147 ASP A C 1
ATOM 1117 O O . ASP A 1 147 ? 7.897 -6.712 -11.471 1.00 71.75 147 ASP A O 1
ATOM 1121 N N . PHE A 1 148 ? 5.768 -7.173 -12.049 1.00 72.19 148 PHE A N 1
ATOM 1122 C CA . PHE A 1 148 ? 5.238 -7.207 -10.688 1.00 72.19 148 PHE A CA 1
ATOM 1123 C C . PHE A 1 148 ? 5.566 -8.519 -9.963 1.00 72.19 148 PHE A C 1
ATOM 1125 O O . PHE A 1 148 ? 5.424 -8.571 -8.744 1.00 72.19 148 PHE A O 1
ATOM 1132 N N . SER A 1 149 ? 6.069 -9.541 -10.667 1.00 68.25 149 SER A N 1
ATOM 1133 C CA . SER A 1 149 ? 6.534 -10.799 -10.065 1.00 68.25 149 SER A CA 1
ATOM 1134 C C . SER A 1 149 ? 7.742 -10.628 -9.134 1.00 68.25 149 SER A C 1
ATOM 1136 O O . SER A 1 149 ? 8.041 -11.517 -8.341 1.00 68.25 149 SER A O 1
ATOM 1138 N N . LYS A 1 150 ? 8.430 -9.479 -9.212 1.00 68.94 150 LYS A N 1
ATOM 1139 C CA . LYS A 1 150 ? 9.533 -9.118 -8.314 1.00 68.94 150 LYS A CA 1
ATOM 1140 C C . LYS A 1 150 ? 9.078 -8.790 -6.894 1.00 68.94 150 LYS A C 1
ATOM 1142 O O . LYS A 1 150 ? 9.889 -8.880 -5.974 1.00 68.94 150 LYS A O 1
ATOM 1147 N N . PHE A 1 151 ? 7.816 -8.405 -6.702 1.00 71.44 151 PHE A N 1
ATOM 1148 C CA . PHE A 1 151 ? 7.266 -8.287 -5.358 1.00 71.44 151 PHE A CA 1
ATOM 1149 C C . PHE A 1 151 ? 6.989 -9.682 -4.815 1.00 71.44 151 PHE A C 1
ATOM 1151 O O . PHE A 1 151 ? 6.523 -10.557 -5.547 1.00 71.44 151 PHE A O 1
ATOM 1158 N N . ALA A 1 152 ? 7.287 -9.881 -3.529 1.00 67.06 152 ALA A N 1
ATOM 1159 C CA . ALA A 1 152 ? 7.009 -11.147 -2.874 1.00 67.06 152 ALA A CA 1
ATOM 1160 C C . ALA A 1 152 ? 5.535 -11.525 -3.106 1.00 67.06 152 ALA A C 1
ATOM 1162 O O . ALA A 1 152 ? 4.660 -10.661 -2.957 1.00 67.06 152 ALA A O 1
ATOM 1163 N N . PRO A 1 153 ? 5.252 -12.779 -3.503 1.00 65.12 153 PRO A N 1
ATOM 1164 C CA . PRO A 1 153 ? 3.881 -13.224 -3.622 1.00 65.12 153 PRO A CA 1
ATOM 1165 C C . PRO A 1 153 ? 3.181 -13.043 -2.277 1.00 65.12 153 PRO A C 1
ATOM 1167 O O . PRO A 1 153 ? 3.776 -13.210 -1.212 1.00 65.12 153 PRO A O 1
ATOM 1170 N N . LEU A 1 154 ? 1.910 -12.680 -2.343 1.00 72.38 154 LEU A N 1
ATOM 1171 C CA . LEU A 1 154 ? 1.047 -12.616 -1.183 1.00 72.38 154 LEU A CA 1
ATOM 1172 C C . LEU A 1 154 ? 0.701 -14.064 -0.814 1.00 72.38 154 LEU A C 1
ATOM 1174 O O . LEU A 1 154 ? -0.110 -14.703 -1.478 1.00 72.38 154 LEU A O 1
ATOM 1178 N N . THR A 1 155 ? 1.445 -14.627 0.141 1.00 61.16 155 THR A N 1
ATOM 1179 C CA . THR A 1 155 ? 1.396 -16.056 0.504 1.00 61.16 155 THR A CA 1
ATOM 1180 C C . THR A 1 155 ? 0.568 -16.346 1.749 1.00 61.16 155 THR A C 1
ATOM 1182 O O . THR A 1 155 ? 0.571 -17.484 2.208 1.00 61.16 155 THR A O 1
ATOM 1185 N N . ASP A 1 156 ? -0.082 -15.347 2.344 1.00 59.41 156 ASP A N 1
ATOM 1186 C CA . ASP A 1 156 ? -0.887 -15.582 3.540 1.00 59.41 156 ASP A CA 1
ATOM 1187 C C . ASP A 1 156 ? -2.123 -16.414 3.155 1.00 59.41 156 ASP A C 1
ATOM 1189 O O . ASP A 1 156 ? -2.965 -15.971 2.380 1.00 59.41 156 ASP A O 1
ATOM 1193 N N . ASP A 1 157 ? -2.249 -17.624 3.714 1.00 55.09 157 ASP A N 1
ATOM 1194 C CA . ASP A 1 157 ? -3.349 -18.576 3.452 1.00 55.09 157 ASP A CA 1
ATOM 1195 C C . ASP A 1 157 ? -4.750 -17.985 3.733 1.00 55.09 157 ASP A C 1
ATOM 1197 O O . ASP A 1 157 ? -5.782 -18.511 3.299 1.00 55.09 157 ASP A O 1
ATOM 1201 N N . GLU A 1 158 ? -4.811 -16.877 4.474 1.00 51.16 158 GLU A N 1
ATOM 1202 C CA . GLU A 1 158 ? -6.039 -16.134 4.746 1.00 51.16 158 GLU A CA 1
ATOM 1203 C C . GLU A 1 158 ? -6.410 -15.113 3.656 1.00 51.16 158 GLU A C 1
ATOM 1205 O O . GLU A 1 158 ? -7.573 -14.700 3.552 1.00 51.16 158 GLU A O 1
ATOM 1210 N N . GLU A 1 159 ? -5.448 -14.721 2.825 1.00 57.88 159 GLU A N 1
ATOM 1211 C CA . GLU A 1 159 ? -5.629 -13.865 1.663 1.00 57.88 159 GLU A CA 1
ATOM 1212 C C . GLU A 1 159 ? -6.117 -14.744 0.509 1.00 57.88 159 GLU A C 1
ATOM 1214 O O . GLU A 1 159 ? -5.348 -15.222 -0.317 1.00 57.88 159 GLU A O 1
ATOM 1219 N N . PHE A 1 160 ? -7.429 -14.992 0.422 1.00 50.62 160 PHE A N 1
ATOM 1220 C CA . PHE A 1 160 ? -8.003 -15.590 -0.793 1.00 50.62 160 PHE A CA 1
ATOM 1221 C C . PHE A 1 160 ? -8.037 -14.549 -1.911 1.00 50.62 160 PHE A C 1
ATOM 1223 O O . PHE A 1 160 ? -9.086 -14.112 -2.383 1.00 50.62 160 PHE A O 1
ATOM 1230 N N . LEU A 1 161 ? -6.849 -14.160 -2.338 1.00 57.44 161 LEU A N 1
ATOM 1231 C CA . LEU A 1 161 ? -6.605 -13.610 -3.640 1.00 57.44 161 LEU A CA 1
ATOM 1232 C C . LEU A 1 161 ? -6.708 -14.799 -4.586 1.00 57.44 161 LEU A C 1
ATOM 1234 O O . LEU A 1 161 ? -5.857 -15.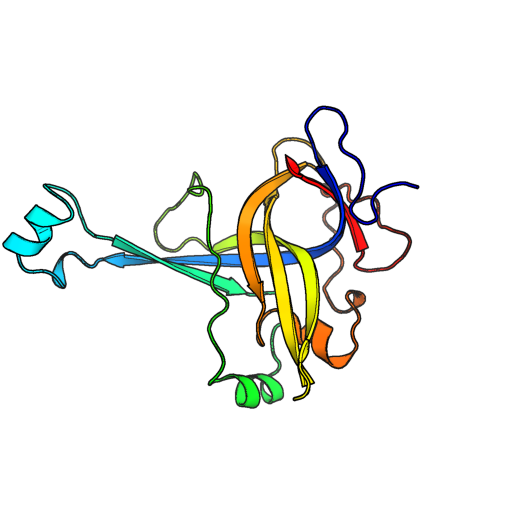688 -4.575 1.00 57.44 161 LEU A O 1
ATOM 1238 N N . SER A 1 162 ? -7.757 -14.866 -5.406 1.00 55.47 162 SER A N 1
ATOM 1239 C CA . SER A 1 162 ? -7.628 -15.737 -6.575 1.00 55.47 162 SER A CA 1
ATOM 1240 C C . SER A 1 162 ? -6.486 -15.147 -7.397 1.00 55.47 162 SER A C 1
ATOM 1242 O O . SER A 1 162 ? -6.597 -14.011 -7.874 1.00 55.47 162 SER A O 1
ATOM 1244 N N . MET A 1 163 ? -5.357 -15.861 -7.449 1.00 59.97 163 MET A N 1
ATOM 1245 C CA . MET A 1 163 ? -4.245 -15.469 -8.303 1.00 59.97 163 MET A CA 1
ATOM 1246 C C . MET A 1 163 ? -4.807 -15.306 -9.709 1.00 59.97 163 MET A C 1
ATOM 1248 O O . MET A 1 163 ? -5.503 -16.190 -10.214 1.00 59.97 163 MET A O 1
ATOM 1252 N N . GLY A 1 164 ? -4.558 -14.147 -10.311 1.00 58.38 164 GLY A N 1
ATOM 1253 C CA . GLY A 1 164 ? -4.815 -13.978 -11.729 1.00 58.38 164 GLY A CA 1
ATOM 1254 C C . GLY A 1 164 ? -3.909 -14.910 -12.531 1.00 58.38 164 GLY A C 1
ATOM 1255 O O . GLY A 1 164 ? -3.004 -15.552 -11.998 1.00 58.38 164 GLY A O 1
ATOM 1256 N N . ASP A 1 165 ? -4.084 -14.925 -13.848 1.00 64.06 165 ASP A N 1
ATOM 1257 C CA . ASP A 1 165 ? -3.310 -15.794 -14.748 1.00 64.06 165 ASP A CA 1
ATOM 1258 C C . ASP A 1 165 ? -1.796 -15.478 -14.783 1.00 64.06 165 ASP A C 1
ATOM 1260 O O . ASP A 1 165 ? -1.044 -16.098 -15.537 1.00 64.06 165 ASP A O 1
ATOM 1264 N N . ARG A 1 166 ? -1.334 -14.475 -14.021 1.00 63.12 166 ARG A N 1
ATOM 1265 C CA . ARG A 1 166 ? 0.053 -14.002 -13.980 1.00 63.12 166 ARG A CA 1
ATOM 1266 C C . ARG A 1 166 ? 0.515 -13.744 -12.541 1.00 63.12 166 ARG A C 1
ATOM 1268 O O . ARG A 1 166 ? -0.247 -13.163 -11.767 1.00 63.12 166 ARG A O 1
ATOM 1275 N N . PRO A 1 167 ? 1.773 -14.085 -12.199 1.00 67.31 167 PRO A N 1
ATOM 1276 C CA . PRO A 1 167 ? 2.366 -13.738 -10.910 1.00 67.31 167 PRO A CA 1
ATOM 1277 C C . PRO A 1 167 ? 2.272 -12.237 -10.612 1.00 67.31 167 PRO A C 1
ATOM 1279 O O . PRO A 1 167 ? 2.483 -11.408 -11.497 1.00 67.31 167 PRO A O 1
ATOM 1282 N N . GLY A 1 168 ? 1.955 -11.893 -9.364 1.00 68.62 168 GLY A N 1
ATOM 1283 C CA . GLY A 1 168 ? 1.824 -10.503 -8.923 1.00 68.62 168 GLY A CA 1
ATOM 1284 C C . GLY A 1 168 ? 0.530 -9.808 -9.357 1.00 68.62 168 GLY A C 1
ATOM 1285 O O . GLY A 1 168 ? 0.363 -8.637 -9.037 1.00 68.62 168 GLY A O 1
ATOM 1286 N N . ILE A 1 169 ? -0.382 -10.496 -10.056 1.00 75.00 169 ILE A N 1
ATOM 1287 C CA . ILE A 1 169 ? -1.724 -10.005 -10.390 1.00 75.00 169 ILE A CA 1
ATOM 1288 C C . ILE A 1 169 ? -2.755 -10.794 -9.593 1.00 75.00 169 ILE A C 1
ATOM 1290 O O . ILE A 1 169 ? -2.769 -12.024 -9.616 1.00 75.00 169 ILE A O 1
ATOM 1294 N N . TYR A 1 170 ? -3.659 -10.083 -8.932 1.00 75.88 170 TYR A N 1
ATOM 1295 C CA . TYR A 1 170 ? -4.649 -10.675 -8.045 1.00 75.88 170 TYR A CA 1
ATOM 1296 C C . TYR A 1 170 ? -6.038 -10.115 -8.332 1.00 75.88 170 TYR A C 1
ATOM 1298 O O . TYR A 1 170 ? -6.165 -8.961 -8.744 1.00 75.88 170 TYR A O 1
ATOM 1306 N N . ASN A 1 171 ? -7.071 -10.920 -8.075 1.00 74.50 171 ASN A N 1
ATOM 1307 C CA . ASN A 1 171 ? -8.442 -10.422 -7.984 1.00 74.50 171 ASN A CA 1
ATOM 1308 C C . ASN A 1 171 ? -8.797 -10.157 -6.519 1.00 74.50 171 ASN A C 1
ATOM 1310 O O . ASN A 1 171 ? -8.677 -11.062 -5.688 1.00 74.50 171 ASN A O 1
ATOM 1314 N N . TYR A 1 172 ? -9.271 -8.953 -6.212 1.00 74.62 172 TYR A N 1
ATOM 1315 C CA . TYR A 1 172 ? -9.655 -8.549 -4.857 1.00 74.62 172 TYR A CA 1
ATOM 1316 C C . TYR A 1 172 ? -10.844 -7.590 -4.871 1.00 74.62 172 TYR A C 1
ATOM 1318 O O . TYR A 1 172 ? -11.160 -6.976 -5.893 1.00 74.62 172 TYR A O 1
ATOM 1326 N N . ARG A 1 173 ? -11.540 -7.496 -3.735 1.00 76.62 173 ARG A N 1
ATOM 1327 C CA . ARG A 1 173 ? -12.726 -6.649 -3.576 1.00 76.62 173 ARG A CA 1
ATOM 1328 C C . ARG A 1 173 ? -12.372 -5.419 -2.766 1.00 76.62 173 ARG A C 1
ATOM 1330 O O . ARG A 1 173 ? -11.814 -5.551 -1.684 1.00 76.62 173 ARG A O 1
ATOM 1337 N N . ILE A 1 174 ? -12.738 -4.252 -3.277 1.00 77.50 174 ILE A N 1
ATOM 1338 C CA . ILE A 1 174 ? -12.709 -3.000 -2.535 1.00 77.50 174 ILE A CA 1
ATOM 1339 C C . ILE A 1 174 ? -14.130 -2.667 -2.085 1.00 77.50 174 ILE A C 1
ATOM 1341 O O . ILE A 1 174 ? -15.046 -2.625 -2.915 1.00 77.50 174 ILE A O 1
ATOM 1345 N N . VAL A 1 175 ? -14.281 -2.434 -0.785 1.00 73.00 175 VAL A N 1
ATOM 1346 C CA . VAL A 1 175 ? -15.490 -1.910 -0.128 1.00 73.00 175 VAL A CA 1
ATOM 1347 C C . VAL A 1 175 ? -15.291 -0.482 0.356 1.00 73.00 175 VAL A C 1
ATOM 1349 O O . VAL A 1 175 ? -14.136 -0.107 0.682 1.00 73.00 175 VAL A O 1
#